Protein AF-A0A5S5CGT7-F1 (afdb_monomer)

Sequence (121 aa):
MSEGNSKTLIIISVLLLSIGIPSAIQMIFFLSFPGFYEKGFLTGIGQLFICGITIVGNAIIIPYRGLFFFNRYVHQFGIETGKSKLIRKVALLLLISAVLQILLTITVENPFKDPPVPQFF

Foldseek 3Di:
DDPVVVVVVVLVVQLCLQLVLLVVLLVCVCVVQVVQPVQDPCRSVQLVVLSVVSSVCSNPVLVVCVVVVCVVCCVPPPDDPVPVVSVVVSVVVSVVSSVVSVVSSCVRHNSVDRDPRPPPD

Radius of gyration: 18.95 Å; Cα contacts (8 Å, |Δi|>4): 60; chains: 1; bounding box: 51×20×55 Å

Organism: NCBI:txid582686

pLDDT: mean 76.7, std 14.58, range [43.59, 94.38]

Structure (mmCIF, N/CA/C/O backbone):
data_AF-A0A5S5CGT7-F1
#
_entry.id   AF-A0A5S5CGT7-F1
#
loop_
_atom_site.group_PDB
_atom_site.id
_atom_site.type_symbol
_atom_site.label_atom_id
_atom_site.label_alt_id
_atom_site.label_comp_id
_atom_site.label_asym_id
_atom_site.label_entity_id
_atom_site.label_seq_id
_atom_site.pdbx_PDB_ins_code
_atom_site.Cartn_x
_atom_site.Cartn_y
_atom_site.Cartn_z
_atom_site.occupancy
_atom_site.B_iso_or_equiv
_atom_site.auth_seq_id
_atom_site.auth_comp_id
_atom_site.auth_asym_id
_atom_site.auth_atom_id
_atom_site.pdbx_PDB_model_num
ATOM 1 N N . MET A 1 1 ? -10.247 -10.573 31.774 1.00 48.69 1 MET A N 1
ATOM 2 C CA . MET A 1 1 ? -9.255 -9.920 30.888 1.00 48.69 1 MET A CA 1
ATOM 3 C C . MET A 1 1 ? -9.814 -8.572 30.464 1.00 48.69 1 MET A C 1
ATOM 5 O O . MET A 1 1 ? -10.881 -8.531 29.874 1.00 48.69 1 MET A O 1
ATOM 9 N N . SER A 1 2 ? -9.146 -7.493 30.877 1.00 45.31 2 SER A N 1
ATOM 10 C CA . SER A 1 2 ? -9.614 -6.101 30.794 1.00 45.31 2 SER A CA 1
ATOM 11 C C . SER A 1 2 ? -9.924 -5.649 29.358 1.00 45.31 2 SER A C 1
ATOM 13 O O . SER A 1 2 ? -9.126 -5.882 28.447 1.00 45.31 2 SER A O 1
ATOM 15 N N . GLU A 1 3 ? -11.053 -4.956 29.165 1.00 53.56 3 GLU A N 1
ATOM 16 C CA . GLU A 1 3 ? -11.481 -4.347 27.893 1.00 53.56 3 GLU A CA 1
ATOM 17 C C . GLU A 1 3 ? -10.417 -3.436 27.249 1.00 53.56 3 GLU A C 1
ATOM 19 O O . GLU A 1 3 ? -10.434 -3.233 26.032 1.00 53.56 3 GLU A O 1
ATOM 24 N N . GLY A 1 4 ? -9.473 -2.911 28.041 1.00 59.94 4 GLY A N 1
ATOM 25 C CA . GLY A 1 4 ? -8.350 -2.105 27.555 1.00 59.94 4 GLY A CA 1
ATOM 26 C C . GLY A 1 4 ? -7.409 -2.879 26.627 1.00 59.94 4 GLY A C 1
ATOM 27 O O . GLY A 1 4 ? -7.044 -2.376 25.566 1.00 59.94 4 GLY A O 1
ATOM 28 N N . ASN A 1 5 ? -7.101 -4.139 26.948 1.00 66.94 5 ASN A N 1
ATOM 29 C CA . ASN A 1 5 ? -6.144 -4.938 26.171 1.00 66.94 5 ASN A CA 1
ATOM 30 C C . ASN A 1 5 ? -6.685 -5.297 24.779 1.00 66.94 5 ASN A C 1
ATOM 32 O O . ASN A 1 5 ? -5.931 -5.347 23.809 1.00 66.94 5 ASN A O 1
ATOM 36 N N . SER A 1 6 ? -8.001 -5.495 24.661 1.00 64.94 6 SER A N 1
ATOM 37 C CA . SER A 1 6 ? -8.642 -5.838 23.383 1.00 64.94 6 SER A CA 1
ATOM 38 C C . SER A 1 6 ? -8.643 -4.667 22.395 1.00 64.94 6 SER A C 1
ATOM 40 O O . SER A 1 6 ? -8.494 -4.874 21.194 1.00 64.94 6 SER A O 1
ATOM 42 N N . LYS A 1 7 ? -8.782 -3.426 22.882 1.00 66.38 7 LYS A N 1
ATOM 43 C CA . LYS A 1 7 ? -8.756 -2.220 22.034 1.00 66.38 7 LYS A CA 1
ATOM 44 C C . LYS A 1 7 ? -7.354 -1.970 21.477 1.00 66.38 7 LYS A C 1
ATOM 46 O O . LYS A 1 7 ? -7.212 -1.720 20.283 1.00 66.38 7 LYS A O 1
ATOM 51 N N . THR A 1 8 ? -6.333 -2.111 22.320 1.00 72.81 8 THR A N 1
ATOM 52 C CA . THR A 1 8 ? -4.926 -1.969 21.922 1.00 72.81 8 THR A CA 1
ATOM 53 C C . THR A 1 8 ? -4.532 -3.004 20.870 1.00 72.81 8 THR A C 1
ATOM 55 O O . THR A 1 8 ? -3.934 -2.643 19.861 1.00 72.81 8 THR A O 1
ATOM 58 N N . LEU A 1 9 ? -4.946 -4.265 21.042 1.00 75.25 9 LEU A N 1
ATOM 59 C CA . LEU A 1 9 ? -4.719 -5.326 20.054 1.00 75.25 9 LEU A CA 1
ATOM 60 C C . LEU A 1 9 ? -5.322 -4.991 18.686 1.00 75.25 9 LEU A C 1
ATOM 62 O O . LEU A 1 9 ? -4.633 -5.103 17.679 1.00 75.25 9 LEU A O 1
ATOM 66 N N . ILE A 1 10 ? -6.572 -4.519 18.644 1.00 73.94 10 ILE A N 1
ATOM 67 C CA . ILE A 1 10 ? -7.235 -4.150 17.383 1.00 73.94 10 ILE A CA 1
ATOM 68 C C . ILE A 1 10 ? -6.494 -3.003 16.685 1.00 73.94 10 ILE A C 1
ATOM 70 O O . ILE A 1 10 ? -6.280 -3.065 15.477 1.00 73.94 10 ILE A O 1
ATOM 74 N N . ILE A 1 11 ? -6.079 -1.971 17.426 1.00 74.19 11 ILE A N 1
ATOM 75 C CA . ILE A 1 11 ? -5.337 -0.837 16.857 1.00 74.19 11 ILE A CA 1
ATOM 76 C C . ILE A 1 11 ? -3.998 -1.306 16.281 1.00 74.19 11 ILE A C 1
ATOM 78 O O . ILE A 1 11 ? -3.669 -0.958 15.149 1.00 74.19 11 ILE A O 1
ATOM 82 N N . ILE A 1 12 ? -3.258 -2.137 17.020 1.00 80.19 12 ILE A N 1
ATOM 83 C CA . ILE A 1 12 ? -1.980 -2.691 16.563 1.00 80.19 12 ILE A CA 1
ATOM 84 C C . ILE A 1 12 ? -2.180 -3.537 15.303 1.00 80.19 12 ILE A C 1
ATOM 86 O O . ILE A 1 12 ? -1.479 -3.325 14.319 1.00 80.19 12 ILE A O 1
ATOM 90 N N . SER A 1 13 ? -3.158 -4.448 15.283 1.00 80.50 13 SER A N 1
ATOM 91 C CA . SER A 1 13 ? -3.444 -5.270 14.101 1.00 80.50 13 SER A CA 1
ATOM 92 C C . SER A 1 13 ? -3.793 -4.420 12.880 1.00 80.50 13 SER A C 1
ATOM 94 O O . SER A 1 13 ? -3.343 -4.705 11.774 1.00 80.50 13 SER A O 1
ATOM 96 N N . VAL A 1 14 ? -4.559 -3.348 13.067 1.00 78.25 14 VAL A N 1
ATOM 97 C CA . VAL A 1 14 ? -4.934 -2.442 11.979 1.00 78.25 14 VAL A CA 1
ATOM 98 C C . VAL A 1 14 ? -3.735 -1.637 11.472 1.00 78.25 14 VAL A C 1
ATOM 100 O O . VAL A 1 14 ? -3.585 -1.477 10.260 1.00 78.25 14 VAL A O 1
ATOM 103 N N . LEU A 1 15 ? -2.848 -1.175 12.357 1.00 82.00 15 LEU A N 1
ATOM 104 C CA . LEU A 1 15 ? -1.595 -0.521 11.966 1.00 82.00 15 LEU A CA 1
ATOM 105 C C . LEU A 1 15 ? -0.676 -1.482 11.203 1.00 82.00 15 LEU A C 1
ATOM 107 O O . LEU A 1 15 ? -0.145 -1.116 10.158 1.00 82.00 15 LEU A O 1
ATOM 111 N N . LEU A 1 16 ? -0.557 -2.730 11.662 1.00 87.25 16 LEU A N 1
ATOM 112 C CA . LEU A 1 16 ? 0.205 -3.764 10.961 1.00 87.25 16 LEU A CA 1
ATOM 113 C C . LEU A 1 16 ? -0.350 -4.021 9.558 1.00 87.25 16 LEU A C 1
ATOM 115 O O . LEU A 1 16 ? 0.426 -4.087 8.614 1.00 87.25 16 LEU A O 1
ATOM 119 N N . LEU A 1 17 ? -1.673 -4.098 9.388 1.00 85.69 17 LEU A N 1
ATOM 120 C CA . LEU A 1 17 ? -2.294 -4.249 8.065 1.00 85.69 17 LEU A CA 1
ATOM 121 C C . LEU A 1 17 ? -2.097 -3.015 7.174 1.00 85.69 17 LEU A C 1
ATOM 123 O O . LEU A 1 17 ? -1.927 -3.152 5.965 1.00 85.69 17 LEU A O 1
ATOM 127 N N . SER A 1 18 ? -2.084 -1.822 7.770 1.00 84.62 18 SER A N 1
ATOM 128 C CA . SER A 1 18 ? -1.870 -0.552 7.063 1.00 84.62 18 SER A CA 1
ATOM 129 C C . SER A 1 18 ? -0.482 -0.456 6.431 1.00 84.62 18 SER A C 1
ATOM 131 O O . SER A 1 18 ? -0.337 0.204 5.406 1.00 84.62 18 SER A O 1
ATOM 133 N N . ILE A 1 19 ? 0.511 -1.120 7.032 1.00 90.62 19 ILE A N 1
ATOM 134 C CA . ILE A 1 19 ? 1.879 -1.234 6.512 1.00 90.62 19 ILE A CA 1
ATOM 135 C C . ILE A 1 19 ? 2.007 -2.477 5.622 1.00 90.62 19 ILE A C 1
ATOM 137 O O . ILE A 1 19 ? 2.489 -2.404 4.495 1.00 90.62 19 ILE A O 1
ATOM 141 N N . GLY A 1 20 ? 1.539 -3.620 6.122 1.00 91.88 20 GLY A N 1
ATOM 142 C CA . GLY A 1 20 ? 1.741 -4.926 5.510 1.00 91.88 20 GLY A CA 1
ATOM 143 C C . GLY A 1 20 ? 1.091 -5.067 4.140 1.00 91.88 20 GLY A C 1
ATOM 144 O O . GLY A 1 20 ? 1.711 -5.635 3.249 1.00 91.88 20 GLY A O 1
ATOM 145 N N . ILE A 1 21 ? -0.117 -4.526 3.936 1.00 91.88 21 ILE A N 1
ATOM 146 C CA . ILE A 1 21 ? -0.799 -4.609 2.634 1.00 91.88 21 ILE A CA 1
ATOM 147 C C . ILE A 1 21 ? -0.010 -3.845 1.554 1.00 91.88 21 ILE A C 1
ATOM 149 O O . ILE A 1 21 ? 0.334 -4.467 0.545 1.00 91.88 21 ILE A O 1
ATOM 153 N N . PRO A 1 22 ? 0.350 -2.558 1.743 1.00 92.44 22 PRO A N 1
ATOM 154 C CA . PRO A 1 22 ? 1.189 -1.852 0.781 1.00 92.44 22 PRO A CA 1
ATOM 155 C C . PRO A 1 22 ? 2.530 -2.519 0.493 1.00 92.44 22 PRO A C 1
ATOM 157 O O . PRO A 1 22 ? 2.918 -2.631 -0.672 1.00 92.44 22 PRO A O 1
ATOM 160 N N . SER A 1 23 ? 3.223 -2.996 1.532 1.00 93.56 23 SER A N 1
ATOM 161 C CA . SER A 1 23 ? 4.500 -3.695 1.372 1.00 93.56 23 SER A CA 1
ATOM 162 C C . SER A 1 23 ? 4.343 -5.005 0.600 1.00 93.56 23 SER A C 1
ATOM 164 O O . SER A 1 23 ? 5.161 -5.296 -0.269 1.00 93.56 23 SER A O 1
ATOM 166 N N . ALA A 1 24 ? 3.281 -5.771 0.861 1.00 94.38 24 ALA A N 1
ATOM 167 C CA . ALA A 1 24 ? 2.991 -7.006 0.140 1.00 94.38 24 ALA A CA 1
ATOM 168 C C . ALA A 1 24 ? 2.701 -6.742 -1.343 1.00 94.38 24 ALA A C 1
ATOM 170 O O . ALA A 1 24 ? 3.229 -7.451 -2.194 1.00 94.38 24 ALA A O 1
ATOM 171 N N . ILE A 1 25 ? 1.931 -5.697 -1.667 1.00 93.75 25 ILE A N 1
ATOM 172 C CA . ILE A 1 25 ? 1.695 -5.287 -3.060 1.00 93.75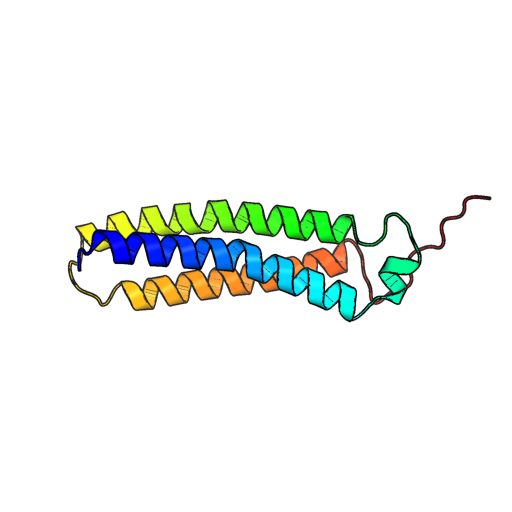 25 ILE A CA 1
ATOM 173 C C . ILE A 1 25 ? 3.025 -4.969 -3.748 1.00 93.75 25 ILE A C 1
ATOM 175 O O . ILE A 1 25 ? 3.299 -5.505 -4.818 1.00 93.75 25 ILE A O 1
ATOM 179 N N . GLN A 1 26 ? 3.877 -4.152 -3.122 1.00 93.00 26 GLN A N 1
ATOM 180 C CA . GLN A 1 26 ? 5.181 -3.810 -3.690 1.00 93.00 26 GLN A CA 1
ATOM 181 C C . GLN A 1 26 ? 6.056 -5.053 -3.906 1.00 93.00 26 GLN A C 1
ATOM 183 O O . GLN A 1 26 ? 6.706 -5.185 -4.940 1.00 93.00 26 GLN A O 1
ATOM 188 N N . MET A 1 27 ? 6.051 -5.987 -2.954 1.00 92.94 27 MET A N 1
ATOM 189 C CA . MET A 1 27 ? 6.793 -7.241 -3.064 1.00 92.94 27 MET A CA 1
ATOM 190 C C . MET A 1 27 ? 6.271 -8.119 -4.208 1.00 92.94 27 MET A C 1
ATOM 192 O O . MET A 1 27 ? 7.072 -8.676 -4.952 1.00 92.94 27 MET A O 1
ATOM 196 N N . ILE A 1 28 ? 4.949 -8.203 -4.399 1.00 93.44 28 ILE A N 1
ATOM 197 C CA . ILE A 1 28 ? 4.346 -8.911 -5.538 1.00 93.44 28 ILE A CA 1
ATOM 198 C C . ILE A 1 28 ? 4.838 -8.311 -6.855 1.00 93.44 28 ILE A C 1
ATOM 200 O O . ILE A 1 28 ? 5.199 -9.059 -7.761 1.00 93.44 28 ILE A O 1
ATOM 204 N N . PHE A 1 29 ? 4.901 -6.984 -6.959 1.00 90.44 29 PHE A N 1
ATOM 205 C CA . PHE A 1 29 ? 5.429 -6.306 -8.140 1.00 90.44 29 PHE A CA 1
ATOM 206 C C . PHE A 1 29 ? 6.908 -6.648 -8.392 1.00 90.44 29 PHE A C 1
ATOM 208 O O . PHE A 1 29 ? 7.234 -7.091 -9.493 1.00 90.44 29 PHE A O 1
ATOM 215 N N . PHE A 1 30 ? 7.772 -6.562 -7.372 1.00 89.12 30 PHE A N 1
ATOM 216 C CA . PHE A 1 30 ? 9.187 -6.958 -7.476 1.00 89.12 30 PHE A CA 1
ATOM 217 C C . PHE A 1 30 ? 9.375 -8.407 -7.939 1.00 89.12 30 PHE A C 1
ATOM 219 O O . PHE A 1 30 ? 10.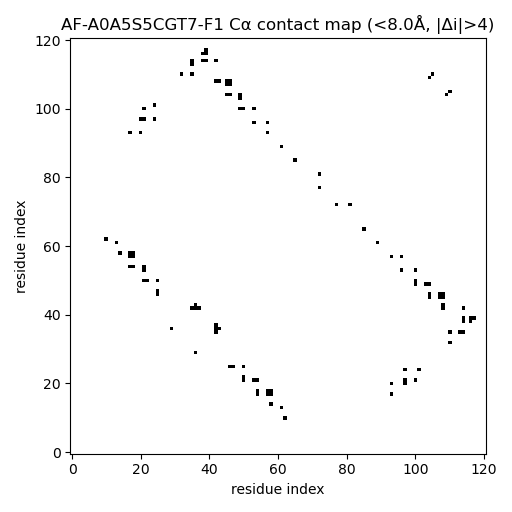210 -8.674 -8.799 1.00 89.12 30 PHE A O 1
ATOM 226 N N . LEU A 1 31 ? 8.581 -9.336 -7.400 1.00 91.06 31 LEU A N 1
ATOM 227 C CA . LEU A 1 31 ? 8.655 -10.755 -7.755 1.00 91.06 31 LEU A CA 1
ATOM 228 C C . LEU A 1 31 ? 8.075 -11.057 -9.141 1.00 91.06 31 LEU A C 1
ATOM 230 O O . LEU A 1 31 ? 8.535 -11.982 -9.804 1.00 91.06 31 LEU A O 1
ATOM 234 N N . SER A 1 32 ? 7.064 -10.303 -9.574 1.00 90.50 32 SER A N 1
ATOM 235 C CA . SER A 1 32 ? 6.384 -10.533 -10.857 1.00 90.50 32 SER A CA 1
ATOM 236 C C . SER A 1 32 ? 7.136 -9.921 -12.037 1.00 90.50 32 SER A C 1
ATOM 238 O O . SER A 1 32 ? 7.056 -10.445 -13.146 1.00 90.50 32 SER A O 1
ATOM 240 N N . PHE A 1 33 ? 7.874 -8.830 -11.812 1.00 88.12 33 PHE A N 1
ATOM 241 C CA . PHE A 1 33 ? 8.576 -8.088 -12.864 1.00 88.12 33 PHE A CA 1
ATOM 242 C C . PHE A 1 33 ? 10.072 -7.893 -12.566 1.00 88.12 33 PHE A C 1
ATOM 244 O O . PHE A 1 33 ? 10.561 -6.772 -12.691 1.00 88.12 33 PHE A O 1
ATOM 251 N N . PRO A 1 34 ? 10.845 -8.939 -12.213 1.00 85.25 34 PRO A N 1
ATOM 252 C CA . PRO A 1 34 ? 12.252 -8.785 -11.825 1.00 85.25 34 PRO A CA 1
ATOM 253 C C . PRO A 1 34 ? 13.082 -8.087 -12.913 1.00 85.25 34 PRO A C 1
ATOM 255 O O . PRO A 1 34 ? 13.837 -7.161 -12.625 1.00 85.25 34 PRO A O 1
ATOM 258 N N . GLY A 1 35 ? 12.837 -8.421 -14.184 1.00 82.38 35 GLY A N 1
ATOM 259 C CA . GLY A 1 35 ? 13.517 -7.798 -15.321 1.00 82.38 35 GLY A CA 1
ATOM 260 C C . GLY A 1 35 ? 13.225 -6.303 -15.511 1.00 82.38 35 GLY A C 1
ATOM 261 O O . GLY A 1 35 ? 13.991 -5.635 -16.194 1.00 82.38 35 GLY A O 1
ATOM 262 N N . PHE A 1 36 ? 12.155 -5.754 -14.926 1.00 83.94 36 PHE A N 1
ATOM 263 C CA . PHE A 1 36 ? 11.929 -4.305 -14.904 1.00 83.94 36 PHE A CA 1
ATOM 264 C C . PHE A 1 36 ? 12.872 -3.622 -13.905 1.00 83.94 36 PHE A C 1
ATOM 266 O O . PHE A 1 36 ? 13.471 -2.604 -14.237 1.00 83.94 36 PHE A O 1
ATOM 273 N N . TYR A 1 37 ? 13.042 -4.205 -12.715 1.00 82.50 37 TYR A N 1
ATOM 274 C CA . TYR A 1 37 ? 13.843 -3.624 -11.631 1.00 82.50 37 TYR A CA 1
ATOM 275 C C . TYR A 1 37 ? 15.350 -3.818 -11.801 1.00 82.50 37 TYR A C 1
ATOM 277 O O . TYR A 1 37 ? 16.125 -3.054 -11.237 1.00 82.50 37 TYR A O 1
ATOM 285 N N . GLU A 1 38 ? 15.779 -4.811 -12.579 1.00 79.06 38 GLU A N 1
ATOM 286 C CA . GLU A 1 38 ? 17.201 -5.045 -12.865 1.00 79.06 38 GLU A CA 1
ATOM 287 C C . GLU A 1 38 ? 17.757 -4.124 -13.965 1.00 79.06 38 GLU A C 1
ATOM 289 O O . GLU A 1 38 ? 18.969 -3.933 -14.060 1.00 79.06 38 GLU A O 1
ATOM 294 N N . LYS A 1 39 ? 16.894 -3.531 -14.803 1.00 72.38 39 LYS A N 1
ATOM 295 C CA . LYS A 1 39 ? 17.305 -2.745 -15.982 1.00 72.38 39 LYS A CA 1
ATOM 296 C C . LYS A 1 39 ? 17.698 -1.296 -15.677 1.00 72.38 39 LYS A C 1
ATOM 298 O O . LYS A 1 39 ? 18.327 -0.661 -16.523 1.00 72.38 39 LYS A O 1
ATOM 303 N N . GLY A 1 40 ? 17.354 -0.751 -14.510 1.00 63.59 40 GLY A N 1
ATOM 304 C CA . GLY A 1 40 ? 17.666 0.633 -14.158 1.00 63.59 40 GLY A CA 1
ATOM 305 C C . GLY A 1 40 ? 17.918 0.830 -12.667 1.00 63.59 40 GLY A C 1
ATOM 306 O O . GLY A 1 40 ? 17.199 0.324 -11.820 1.00 63.59 40 GLY A O 1
ATOM 307 N N . PHE A 1 41 ? 18.910 1.650 -12.319 1.00 62.22 41 PHE A N 1
ATOM 308 C CA . PHE A 1 41 ? 19.161 2.010 -10.916 1.00 62.22 41 PHE A CA 1
ATOM 309 C C . PHE A 1 41 ? 17.977 2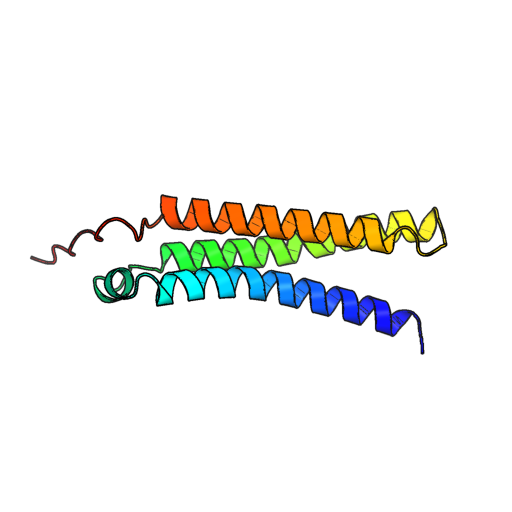.763 -10.273 1.00 62.22 41 PHE A C 1
ATOM 311 O O . PHE A 1 41 ? 17.789 2.712 -9.061 1.00 62.22 41 PHE A O 1
ATOM 318 N N . LEU A 1 42 ? 17.171 3.458 -11.087 1.00 71.75 42 LEU A N 1
ATOM 319 C CA . LEU A 1 42 ? 16.025 4.251 -10.632 1.00 71.75 42 LEU A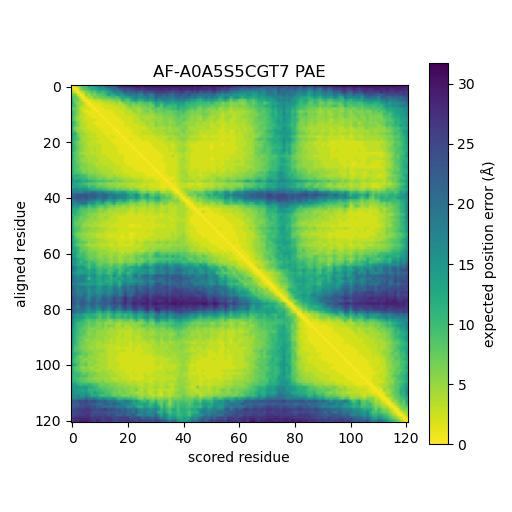 CA 1
ATOM 320 C C . LEU A 1 42 ? 14.675 3.525 -10.773 1.00 71.75 42 LEU A C 1
ATOM 322 O O . LEU A 1 42 ? 13.676 4.020 -10.257 1.00 71.75 42 LEU A O 1
ATOM 326 N N . THR A 1 43 ? 14.620 2.370 -11.448 1.00 75.94 43 THR A N 1
ATOM 327 C CA . THR A 1 43 ? 13.362 1.637 -11.650 1.00 75.94 43 THR A CA 1
ATOM 328 C C . THR A 1 43 ? 12.886 1.029 -10.338 1.00 75.94 43 THR A C 1
ATOM 330 O O . THR A 1 43 ? 13.616 0.286 -9.686 1.00 75.94 43 THR A O 1
ATOM 333 N N . GLY A 1 44 ? 11.656 1.342 -9.941 1.00 81.56 44 GLY A N 1
ATOM 334 C CA . GLY A 1 44 ? 11.063 0.927 -8.676 1.00 81.56 44 GLY A CA 1
ATOM 335 C C . GLY A 1 44 ? 11.123 1.988 -7.580 1.00 81.56 44 GLY A C 1
ATOM 336 O O . GLY A 1 44 ? 10.433 1.829 -6.573 1.00 81.56 44 GLY A O 1
ATOM 337 N N . ILE A 1 45 ? 11.873 3.085 -7.752 1.00 87.00 45 ILE A N 1
ATOM 338 C CA . ILE A 1 45 ? 11.903 4.175 -6.762 1.00 87.00 45 ILE A CA 1
ATOM 339 C C . ILE A 1 45 ? 10.554 4.892 -6.722 1.00 87.00 45 ILE A C 1
ATOM 341 O O . ILE A 1 45 ? 10.035 5.143 -5.632 1.00 87.00 45 ILE A O 1
ATOM 345 N N . GLY A 1 46 ? 9.952 5.179 -7.881 1.00 86.12 46 GLY A N 1
ATOM 346 C CA . GLY A 1 46 ? 8.622 5.781 -7.938 1.00 86.12 46 GLY A CA 1
ATOM 347 C C . GLY A 1 46 ? 7.582 4.901 -7.248 1.00 86.12 46 GLY A C 1
ATOM 348 O O . GLY A 1 46 ? 6.770 5.381 -6.458 1.00 86.12 46 GLY A O 1
ATOM 349 N N . GLN A 1 47 ? 7.656 3.589 -7.457 1.00 89.50 47 GLN A N 1
ATOM 350 C CA . GLN A 1 47 ? 6.746 2.639 -6.819 1.00 89.50 47 GLN A CA 1
ATOM 351 C C . GLN A 1 47 ? 6.966 2.521 -5.303 1.00 89.50 47 GLN A C 1
ATOM 353 O O . GLN A 1 47 ? 5.997 2.503 -4.543 1.00 89.50 47 GLN A O 1
ATOM 358 N N . LEU A 1 48 ? 8.221 2.524 -4.842 1.00 90.19 48 LEU A N 1
ATOM 359 C CA . LEU A 1 48 ? 8.559 2.582 -3.416 1.00 90.19 48 LEU A CA 1
ATOM 360 C C . LEU A 1 48 ? 8.051 3.875 -2.768 1.00 90.19 48 LEU A C 1
ATOM 362 O O . LEU A 1 48 ? 7.544 3.840 -1.647 1.00 90.19 48 LEU A O 1
ATOM 366 N N . PHE A 1 49 ? 8.127 5.001 -3.477 1.00 92.25 49 PHE A N 1
ATOM 367 C CA . PHE A 1 49 ? 7.591 6.276 -3.011 1.00 92.25 49 PHE A CA 1
ATOM 368 C C . PHE A 1 49 ? 6.062 6.239 -2.880 1.00 92.25 49 PHE A C 1
ATOM 370 O O . PHE A 1 49 ? 5.526 6.619 -1.837 1.00 92.25 49 PHE A O 1
ATOM 377 N N . ILE A 1 50 ? 5.354 5.707 -3.884 1.00 92.31 50 ILE A N 1
ATOM 378 C CA . ILE A 1 50 ? 3.898 5.501 -3.826 1.00 92.31 50 ILE A CA 1
ATOM 379 C C . ILE A 1 50 ? 3.519 4.547 -2.685 1.00 92.31 50 ILE A C 1
ATOM 381 O O . ILE A 1 50 ? 2.581 4.827 -1.934 1.00 92.31 50 ILE A O 1
ATOM 385 N N . CYS A 1 51 ? 4.264 3.456 -2.498 1.00 92.94 51 CYS A N 1
ATOM 386 C CA . CYS A 1 51 ? 4.099 2.550 -1.363 1.00 92.94 51 CYS A CA 1
ATOM 387 C C . CYS A 1 51 ? 4.253 3.297 -0.026 1.00 92.94 51 CYS A C 1
ATOM 389 O O . CYS A 1 51 ? 3.365 3.227 0.823 1.00 92.94 51 CYS A O 1
ATOM 391 N N . GLY A 1 52 ? 5.313 4.096 0.134 1.00 91.12 52 GLY A N 1
ATOM 392 C CA . GLY A 1 52 ? 5.556 4.904 1.331 1.00 91.12 52 GLY A CA 1
ATOM 393 C C . GLY A 1 52 ? 4.433 5.903 1.626 1.00 91.12 52 GLY A C 1
ATOM 394 O O . GLY A 1 52 ? 3.934 5.950 2.752 1.00 91.12 52 GLY A O 1
ATOM 395 N N . ILE A 1 53 ? 3.966 6.647 0.616 1.00 92.50 53 ILE A N 1
ATOM 396 C CA . ILE A 1 53 ? 2.815 7.556 0.757 1.00 92.50 53 ILE A CA 1
ATOM 397 C C . ILE A 1 53 ? 1.568 6.784 1.189 1.00 92.50 53 ILE A C 1
ATOM 399 O O . ILE A 1 53 ? 0.835 7.240 2.067 1.00 92.50 53 ILE A O 1
ATOM 403 N N . THR A 1 54 ? 1.329 5.611 0.603 1.00 91.56 54 THR A N 1
ATOM 404 C CA . THR A 1 54 ? 0.161 4.781 0.922 1.00 91.56 54 THR A CA 1
ATOM 405 C C . THR A 1 54 ? 0.209 4.298 2.371 1.00 91.56 54 THR A C 1
ATOM 407 O O . THR A 1 54 ? -0.801 4.357 3.075 1.00 91.56 54 THR A O 1
ATOM 410 N N . ILE A 1 55 ? 1.389 3.895 2.854 1.00 91.88 55 ILE A N 1
ATOM 411 C CA . ILE A 1 55 ? 1.606 3.507 4.252 1.00 91.88 55 ILE A CA 1
ATOM 412 C C . ILE A 1 55 ? 1.296 4.676 5.186 1.00 91.88 55 ILE A C 1
ATOM 414 O O . ILE A 1 55 ? 0.504 4.521 6.115 1.00 91.88 55 ILE A O 1
ATOM 418 N N . VAL A 1 56 ? 1.875 5.853 4.931 1.00 89.75 56 VAL A N 1
ATOM 419 C CA . VAL A 1 56 ? 1.653 7.051 5.758 1.00 89.75 56 VAL A CA 1
ATOM 420 C C . VAL A 1 56 ? 0.178 7.461 5.733 1.00 89.75 56 VAL A C 1
ATOM 422 O O . VAL A 1 56 ? -0.411 7.726 6.780 1.00 89.75 56 VAL A O 1
ATOM 425 N N . GLY A 1 57 ? -0.454 7.445 4.558 1.00 86.81 57 GLY A N 1
ATOM 426 C CA . GLY A 1 57 ? -1.872 7.750 4.394 1.00 86.81 57 GLY A CA 1
ATOM 427 C C . GLY A 1 57 ? -2.764 6.803 5.197 1.00 86.81 57 GLY A C 1
ATOM 428 O O . GLY A 1 57 ? -3.608 7.260 5.969 1.00 86.81 57 GLY A O 1
ATOM 429 N N . ASN A 1 58 ? -2.541 5.492 5.092 1.00 86.94 58 ASN A N 1
ATOM 430 C CA . ASN A 1 58 ? -3.286 4.495 5.860 1.00 86.94 58 ASN A CA 1
ATOM 431 C C . ASN A 1 58 ? -3.045 4.655 7.371 1.00 86.94 58 ASN A C 1
ATOM 433 O O . ASN A 1 58 ? -4.001 4.648 8.150 1.00 86.94 58 ASN A O 1
ATOM 437 N N . ALA A 1 59 ? -1.794 4.887 7.780 1.00 82.88 59 ALA A N 1
ATOM 438 C CA . ALA A 1 59 ? -1.407 5.084 9.173 1.00 82.88 59 ALA A CA 1
ATOM 439 C C . ALA A 1 59 ? -1.980 6.365 9.803 1.00 82.88 59 ALA A C 1
ATOM 441 O O . ALA A 1 59 ? -2.090 6.421 11.020 1.00 82.88 59 ALA A O 1
ATOM 442 N N . ILE A 1 60 ? -2.378 7.374 9.019 1.00 83.56 60 ILE A N 1
ATOM 443 C CA . ILE A 1 60 ? -3.035 8.592 9.528 1.00 83.56 60 ILE A CA 1
ATOM 444 C C . ILE A 1 60 ? -4.563 8.465 9.455 1.00 83.56 60 ILE A C 1
ATOM 446 O O . ILE A 1 60 ? -5.268 8.691 10.442 1.00 83.56 60 ILE A O 1
ATOM 450 N N . ILE A 1 61 ? -5.100 8.082 8.292 1.00 80.25 61 ILE A N 1
ATOM 451 C CA . ILE A 1 61 ? -6.544 8.087 8.012 1.00 80.25 61 ILE A CA 1
ATOM 452 C C . ILE A 1 61 ? -7.279 7.063 8.878 1.00 80.25 61 ILE A C 1
ATOM 454 O O . ILE A 1 61 ? -8.376 7.342 9.377 1.00 80.25 61 ILE A O 1
ATOM 458 N N . ILE A 1 62 ? -6.696 5.878 9.059 1.00 75.69 62 ILE A N 1
ATOM 459 C CA . ILE A 1 62 ? -7.354 4.772 9.751 1.00 75.69 62 ILE A CA 1
ATOM 460 C C . ILE A 1 62 ? -7.467 5.016 11.260 1.00 75.69 62 ILE A C 1
ATOM 462 O O . ILE A 1 62 ? -8.582 4.875 11.766 1.00 75.69 62 ILE A O 1
ATOM 466 N N . PRO A 1 63 ? -6.423 5.432 12.003 1.00 70.75 63 PRO A N 1
ATOM 467 C CA . PRO A 1 63 ? -6.595 5.793 13.405 1.00 70.75 63 PRO A CA 1
ATOM 468 C C . PRO A 1 63 ? -7.417 7.068 13.583 1.00 70.75 63 PRO A C 1
ATOM 470 O O . PRO A 1 63 ? -8.214 7.105 14.512 1.00 70.75 63 PRO A O 1
ATOM 473 N N . TYR A 1 64 ? -7.331 8.067 12.694 1.00 72.31 64 TYR A N 1
ATOM 474 C CA . TYR A 1 64 ? -8.174 9.266 12.797 1.00 72.31 64 TYR A CA 1
ATOM 475 C C . TYR A 1 64 ? -9.668 8.928 12.669 1.00 72.31 64 TYR A C 1
ATOM 477 O O . TYR A 1 64 ? -10.472 9.278 13.536 1.00 72.31 64 TYR A O 1
ATOM 485 N N . ARG A 1 65 ? -10.059 8.174 11.630 1.00 67.31 65 ARG A N 1
ATOM 486 C CA . ARG A 1 65 ? -11.449 7.711 11.484 1.00 67.31 65 ARG A CA 1
ATOM 487 C C . ARG A 1 65 ? -11.822 6.678 12.538 1.00 67.31 65 ARG A C 1
ATOM 489 O O . ARG A 1 65 ? -12.958 6.690 12.999 1.00 67.31 65 ARG A O 1
ATOM 496 N N . GLY A 1 66 ? -10.887 5.817 12.926 1.00 63.97 66 GLY A N 1
ATOM 497 C CA . GLY A 1 66 ? -11.038 4.838 13.994 1.00 63.97 66 GLY A CA 1
ATOM 498 C C . GLY A 1 66 ? -11.405 5.516 15.306 1.00 63.97 66 GLY A C 1
ATOM 499 O O . GLY A 1 66 ? -12.497 5.282 15.799 1.00 63.97 66 GLY A O 1
ATOM 500 N N . LEU A 1 67 ? -10.567 6.419 15.815 1.00 61.38 67 LEU A N 1
ATOM 501 C CA . LEU A 1 67 ? -10.777 7.180 17.052 1.00 61.38 67 LEU A CA 1
ATOM 502 C C . LEU A 1 67 ? -12.055 8.024 17.011 1.00 61.38 67 LEU A C 1
ATOM 504 O O . LEU A 1 67 ? -12.843 7.983 17.955 1.00 61.38 67 LEU A O 1
ATOM 508 N N . PHE A 1 68 ? -12.306 8.739 15.909 1.00 62.09 68 PHE A N 1
ATOM 509 C CA . PHE A 1 68 ? -13.487 9.596 15.783 1.00 62.09 68 PHE A CA 1
ATOM 510 C C . PHE A 1 68 ? -14.797 8.793 15.784 1.00 62.09 68 PHE A C 1
ATOM 512 O O . PHE A 1 68 ? -15.767 9.166 16.446 1.00 62.09 68 PHE A O 1
ATOM 519 N N . PHE A 1 69 ? -14.834 7.653 15.085 1.00 56.91 69 PHE A N 1
ATOM 520 C CA . PHE A 1 69 ? -16.005 6.777 15.099 1.00 56.91 69 PHE A CA 1
ATOM 521 C C . PHE A 1 69 ? -16.122 5.975 16.397 1.00 56.91 69 PHE A C 1
ATOM 523 O O . PHE A 1 69 ? -17.240 5.782 16.866 1.00 56.91 69 PHE A O 1
ATOM 530 N N . PHE A 1 70 ? -15.014 5.538 16.999 1.00 55.09 70 PHE A N 1
ATOM 531 C CA . PHE A 1 70 ? -15.039 4.767 18.243 1.00 55.09 70 PHE A CA 1
ATOM 532 C C . PHE A 1 70 ? -15.561 5.613 19.407 1.00 55.09 70 PHE A C 1
ATOM 534 O O . PHE A 1 70 ? -16.449 5.154 20.119 1.00 55.09 70 PHE A O 1
ATOM 541 N N . ASN A 1 71 ? -15.109 6.868 19.543 1.00 54.88 71 ASN A N 1
ATOM 542 C CA . ASN A 1 71 ? -15.634 7.782 20.562 1.00 54.88 71 ASN A CA 1
ATOM 543 C C . ASN A 1 71 ? -17.130 8.043 20.377 1.00 54.88 71 ASN A C 1
ATOM 545 O O . ASN A 1 71 ? -17.884 8.011 21.344 1.00 54.88 71 ASN A O 1
ATOM 549 N N . ARG A 1 72 ? -17.587 8.244 19.137 1.00 55.22 72 ARG A N 1
ATOM 550 C CA . ARG A 1 72 ? -19.005 8.518 18.873 1.00 55.22 72 ARG A CA 1
ATOM 551 C C . ARG A 1 72 ? -19.898 7.290 19.086 1.00 55.22 72 ARG A C 1
ATOM 553 O O . ARG A 1 72 ? -21.008 7.435 19.574 1.00 55.22 72 ARG A O 1
ATOM 560 N N . TYR A 1 73 ? -19.426 6.087 18.756 1.00 48.94 73 TYR A N 1
ATOM 561 C CA . TYR A 1 73 ? -20.211 4.855 18.910 1.00 48.94 73 TYR A CA 1
ATOM 562 C C . TYR A 1 73 ? -20.227 4.320 20.346 1.00 48.94 73 TYR A C 1
ATOM 564 O O . TYR A 1 73 ? -21.284 3.900 20.811 1.00 48.94 73 TYR A O 1
ATOM 572 N N . VAL A 1 74 ? -19.097 4.363 21.063 1.00 51.28 74 VAL A N 1
ATOM 573 C CA . VAL A 1 74 ? -19.029 3.935 22.474 1.00 51.28 74 VAL A CA 1
ATOM 574 C C . VAL A 1 74 ? -19.890 4.832 23.361 1.00 51.28 74 VAL A C 1
ATOM 576 O O . VAL A 1 74 ? -20.516 4.341 24.293 1.00 51.28 74 VAL A O 1
ATOM 579 N N . HIS A 1 75 ? -19.984 6.123 23.037 1.00 50.66 75 HIS A N 1
ATOM 580 C CA . HIS A 1 75 ? -20.778 7.074 23.811 1.00 50.66 75 HIS A CA 1
ATOM 581 C C . HIS A 1 75 ? -22.287 7.019 23.507 1.00 50.66 75 HIS A C 1
ATOM 583 O O . HIS A 1 75 ? -23.081 7.539 24.288 1.00 50.66 75 HIS A O 1
ATOM 589 N N . GLN A 1 76 ? -22.701 6.424 22.380 1.00 45.12 76 GLN A N 1
ATOM 590 C CA . GLN A 1 76 ? -24.083 6.531 21.894 1.00 45.12 76 GLN A CA 1
ATOM 591 C C . GLN A 1 76 ? -24.848 5.198 21.870 1.00 45.12 76 GLN A C 1
ATOM 593 O O . GLN A 1 76 ? -26.070 5.210 21.962 1.00 45.12 76 GLN A O 1
ATOM 598 N N . PHE A 1 77 ? -24.164 4.051 21.778 1.00 43.59 77 PHE A N 1
ATOM 599 C CA . PHE A 1 77 ? -24.822 2.748 21.619 1.00 43.59 77 PHE A CA 1
ATOM 600 C C . PHE A 1 77 ? -24.061 1.625 22.320 1.00 43.59 77 PHE A C 1
ATOM 602 O O . PHE A 1 77 ? -23.695 0.653 21.668 1.00 43.59 77 PHE A O 1
ATOM 609 N N . GLY A 1 78 ? -23.783 1.748 23.623 1.00 47.06 78 GLY A N 1
ATOM 610 C CA . GLY A 1 78 ? -23.180 0.653 24.392 1.00 47.06 78 GLY A CA 1
ATOM 611 C C . GLY A 1 78 ? -23.831 -0.686 24.022 1.00 47.06 78 GLY A C 1
ATOM 612 O O . GLY A 1 78 ? -25.020 -0.831 24.263 1.00 47.06 78 GLY A O 1
ATOM 613 N N . ILE A 1 79 ? -23.064 -1.563 23.348 1.00 48.53 79 ILE A N 1
ATOM 614 C CA . ILE A 1 79 ? -23.308 -2.965 22.930 1.00 48.53 79 ILE A CA 1
ATOM 615 C C . ILE A 1 79 ? -22.767 -3.241 21.502 1.00 48.53 79 ILE A C 1
ATOM 617 O O . ILE A 1 79 ? -23.149 -2.648 20.497 1.00 48.53 79 ILE A O 1
ATOM 621 N N . GLU A 1 80 ? -21.857 -4.215 21.468 1.00 52.38 80 GLU A N 1
ATOM 622 C CA . GLU A 1 80 ? -21.222 -5.069 20.442 1.00 52.38 80 GLU A CA 1
ATOM 623 C C . GLU A 1 80 ? -21.568 -5.009 18.931 1.00 52.38 80 GLU A C 1
ATOM 625 O O . GLU A 1 80 ? -20.735 -5.428 18.122 1.00 52.38 80 GLU A O 1
ATOM 630 N N . THR A 1 81 ? -22.688 -4.442 18.480 1.00 50.84 81 THR A N 1
ATOM 631 C CA . THR A 1 81 ? -23.053 -4.384 17.042 1.00 50.84 81 THR A CA 1
ATOM 632 C C . THR A 1 81 ? -22.201 -3.406 16.217 1.00 50.84 81 THR A C 1
ATOM 634 O O . THR A 1 81 ? -22.131 -3.511 14.988 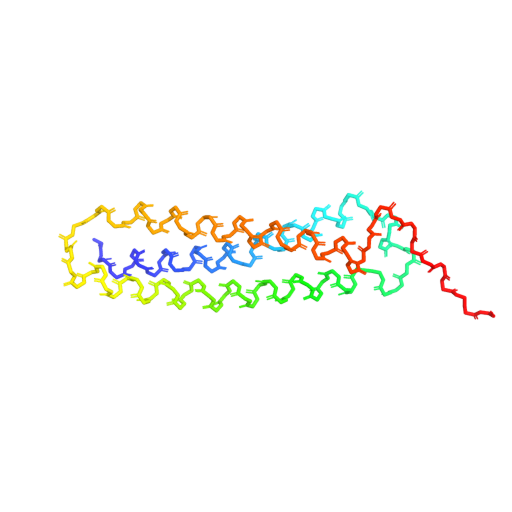1.00 50.84 81 THR A O 1
ATOM 637 N N . GLY A 1 82 ? -21.496 -2.473 16.865 1.00 56.72 82 GLY A N 1
ATOM 638 C CA . GLY A 1 82 ? -20.625 -1.497 16.198 1.00 56.72 82 GLY A CA 1
ATOM 639 C C . GLY A 1 82 ? -19.327 -2.079 15.617 1.00 56.72 82 GLY A C 1
ATOM 640 O O . GLY A 1 82 ? -18.830 -1.572 14.609 1.00 56.72 82 GLY A O 1
ATOM 641 N N . LYS A 1 83 ? -18.792 -3.167 16.196 1.00 62.16 83 LYS A N 1
ATOM 642 C CA . LYS A 1 83 ? -17.476 -3.723 15.817 1.00 62.16 83 LYS A CA 1
ATOM 643 C C . LYS A 1 83 ? -17.464 -4.268 14.385 1.00 62.16 83 LYS A C 1
ATOM 645 O O . LYS A 1 83 ? -16.572 -3.930 13.614 1.00 62.16 83 LYS A O 1
ATOM 650 N N . SER A 1 84 ? -18.488 -5.031 13.995 1.00 66.38 84 SER A N 1
ATOM 651 C CA . SER A 1 84 ? -18.612 -5.596 12.638 1.00 66.38 84 SER A CA 1
ATOM 652 C C . SER A 1 84 ? -18.713 -4.507 11.558 1.00 66.38 84 SER A C 1
ATOM 654 O O . SER A 1 84 ? -18.013 -4.550 10.543 1.00 66.38 84 SER A O 1
ATOM 656 N N . LYS A 1 85 ? -19.506 -3.453 11.808 1.00 70.75 85 LYS A N 1
ATOM 657 C CA . LYS A 1 85 ? -19.623 -2.307 10.890 1.00 70.75 85 LYS A CA 1
ATOM 658 C C . LYS A 1 85 ? -18.310 -1.528 10.760 1.00 70.75 85 LYS A C 1
ATOM 660 O O . LYS A 1 85 ? -17.996 -1.066 9.664 1.00 70.75 85 LYS A O 1
ATOM 665 N N . LEU A 1 86 ? -17.550 -1.381 11.848 1.00 72.00 86 LEU A N 1
ATOM 666 C CA . LEU A 1 86 ? -16.239 -0.726 11.837 1.00 72.00 86 LEU A CA 1
ATOM 667 C C . LEU A 1 86 ? -15.219 -1.543 11.031 1.00 72.00 86 LEU A C 1
ATOM 669 O O . LEU A 1 86 ? -14.597 -0.996 10.124 1.00 72.00 86 LEU A O 1
ATOM 673 N N . ILE A 1 87 ? -15.108 -2.848 11.302 1.00 75.75 87 ILE A N 1
ATOM 674 C CA . ILE A 1 87 ? -14.192 -3.753 10.592 1.00 75.75 87 ILE A CA 1
ATOM 675 C C . ILE A 1 87 ? -14.482 -3.732 9.090 1.00 75.75 87 ILE A C 1
ATOM 677 O O . ILE A 1 87 ? -13.564 -3.546 8.297 1.00 75.75 87 ILE A O 1
ATOM 681 N N . ARG A 1 88 ? -15.757 -3.819 8.683 1.00 79.25 88 ARG A N 1
ATOM 682 C CA . ARG A 1 88 ? -16.146 -3.750 7.265 1.00 79.25 88 ARG A CA 1
ATOM 683 C C . ARG A 1 88 ? -15.720 -2.437 6.599 1.00 79.25 88 ARG A C 1
ATOM 685 O O . ARG A 1 88 ? -15.267 -2.453 5.459 1.00 79.25 88 ARG A O 1
ATOM 692 N N . LYS A 1 89 ? -15.855 -1.301 7.291 1.00 79.00 89 LYS A N 1
ATOM 693 C CA . LYS A 1 89 ? -15.429 0.010 6.769 1.00 79.00 89 LYS A CA 1
ATOM 694 C C . LYS A 1 89 ? -13.911 0.117 6.643 1.00 79.00 89 LYS A C 1
ATOM 696 O O . LYS A 1 89 ? -13.433 0.627 5.637 1.00 79.00 89 LYS A O 1
ATOM 701 N N 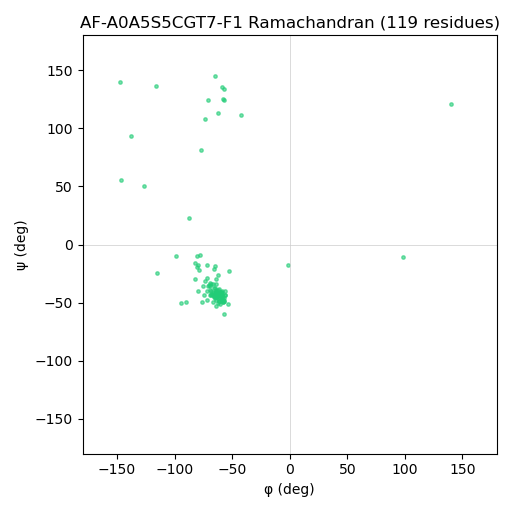. VAL A 1 90 ? -13.170 -0.360 7.644 1.00 79.00 90 VAL A N 1
ATOM 702 C CA . VAL A 1 90 ? -11.700 -0.383 7.613 1.00 79.00 90 VAL A CA 1
ATOM 703 C C . VAL A 1 90 ? -11.209 -1.293 6.489 1.00 79.00 90 VAL A C 1
ATOM 705 O O . VAL A 1 90 ? -10.356 -0.881 5.712 1.00 79.00 90 VAL A O 1
ATOM 708 N N . ALA A 1 91 ? -11.806 -2.476 6.330 1.00 81.69 91 ALA A N 1
ATOM 709 C CA . ALA A 1 91 ? -11.492 -3.390 5.235 1.00 81.69 91 ALA A CA 1
ATOM 710 C C . ALA A 1 91 ? -11.757 -2.759 3.857 1.00 81.69 91 ALA A C 1
ATOM 712 O O . ALA A 1 91 ? -10.908 -2.845 2.977 1.00 81.69 91 ALA A O 1
ATOM 713 N N . LEU A 1 92 ? -12.892 -2.070 3.675 1.00 84.19 92 LEU A N 1
ATOM 714 C CA . LEU A 1 92 ? -13.191 -1.342 2.435 1.00 84.19 92 LEU A CA 1
ATOM 715 C C . LEU A 1 92 ? -12.175 -0.229 2.148 1.00 84.19 92 LEU A C 1
ATOM 717 O O . LEU A 1 92 ? -11.766 -0.067 1.004 1.00 84.19 92 LEU A O 1
ATOM 721 N N . LEU A 1 93 ? -11.752 0.523 3.168 1.00 84.44 93 LEU A N 1
ATOM 722 C CA . LEU A 1 93 ? -10.726 1.558 3.014 1.00 84.44 93 LEU A CA 1
ATOM 723 C C . LEU A 1 93 ? -9.376 0.965 2.609 1.00 84.44 93 LEU A C 1
ATOM 725 O O . LEU A 1 93 ? -8.749 1.481 1.689 1.00 84.44 93 LEU A O 1
ATOM 729 N N . LEU A 1 94 ? -8.954 -0.125 3.254 1.00 84.94 94 LEU A N 1
ATOM 730 C CA . LEU A 1 94 ? -7.721 -0.830 2.899 1.00 84.94 94 LEU A CA 1
ATOM 731 C C . LEU A 1 94 ? -7.785 -1.392 1.475 1.00 84.94 94 LEU A C 1
ATOM 733 O O . LEU A 1 94 ? -6.804 -1.290 0.748 1.00 84.94 94 LEU A O 1
ATOM 737 N N . LEU A 1 95 ? -8.940 -1.915 1.050 1.00 88.12 95 LEU A N 1
ATOM 738 C CA . LEU A 1 95 ? -9.144 -2.400 -0.315 1.00 88.12 95 LEU A CA 1
ATOM 739 C C . LEU A 1 95 ? -9.038 -1.266 -1.344 1.00 88.12 95 LEU A C 1
ATOM 741 O O . LEU A 1 95 ? -8.330 -1.403 -2.336 1.00 88.12 95 LEU A O 1
ATOM 745 N N . ILE A 1 96 ? -9.711 -0.138 -1.106 1.00 89.81 96 ILE A N 1
ATOM 746 C CA . ILE A 1 96 ? -9.641 1.035 -1.991 1.00 89.81 96 ILE A CA 1
ATOM 747 C C . ILE A 1 96 ? -8.206 1.571 -2.055 1.00 89.81 96 ILE A C 1
ATOM 749 O O . ILE A 1 96 ? -7.715 1.876 -3.137 1.00 89.81 96 ILE A O 1
ATOM 753 N N . SER A 1 97 ? -7.530 1.645 -0.908 1.00 89.56 97 SER A N 1
ATOM 754 C CA . SER A 1 97 ? -6.133 2.072 -0.800 1.00 89.56 97 SER A CA 1
ATOM 755 C C . SER A 1 97 ? -5.194 1.148 -1.584 1.00 89.56 97 SER A C 1
ATOM 757 O O . SER A 1 97 ? -4.393 1.625 -2.382 1.00 89.56 97 SER A O 1
ATOM 759 N N . ALA A 1 98 ? -5.363 -0.171 -1.457 1.00 90.94 98 ALA A N 1
ATOM 760 C CA . ALA A 1 98 ? -4.626 -1.166 -2.233 1.00 90.94 98 ALA A CA 1
ATOM 761 C C . ALA A 1 98 ? -4.828 -0.998 -3.747 1.00 90.94 98 ALA A C 1
ATOM 763 O O . ALA A 1 98 ? -3.858 -0.977 -4.501 1.00 90.94 98 ALA A O 1
ATOM 764 N N . VAL A 1 99 ? -6.076 -0.837 -4.200 1.00 93.88 99 VAL A N 1
ATOM 765 C CA . VAL A 1 99 ? -6.377 -0.615 -5.624 1.00 93.88 99 VAL A CA 1
ATOM 766 C C . VAL A 1 99 ? -5.743 0.686 -6.120 1.00 93.88 99 VAL A C 1
ATOM 768 O O . VAL A 1 99 ? -5.119 0.695 -7.178 1.00 93.88 99 VAL A O 1
ATOM 771 N N . LEU A 1 100 ? -5.851 1.771 -5.350 1.00 92.69 100 LEU A N 1
ATOM 772 C CA . LEU A 1 100 ? -5.228 3.053 -5.685 1.00 92.69 100 LEU A CA 1
ATOM 773 C C . LEU A 1 100 ? -3.707 2.945 -5.774 1.00 92.69 100 LEU A C 1
ATOM 775 O O . LEU A 1 100 ? -3.134 3.465 -6.726 1.00 92.69 100 LEU A O 1
ATOM 779 N N . GLN A 1 101 ? -3.063 2.247 -4.838 1.00 93.12 101 GLN A N 1
ATOM 780 C CA . GLN A 1 101 ? -1.624 2.011 -4.884 1.00 93.12 101 GLN A CA 1
A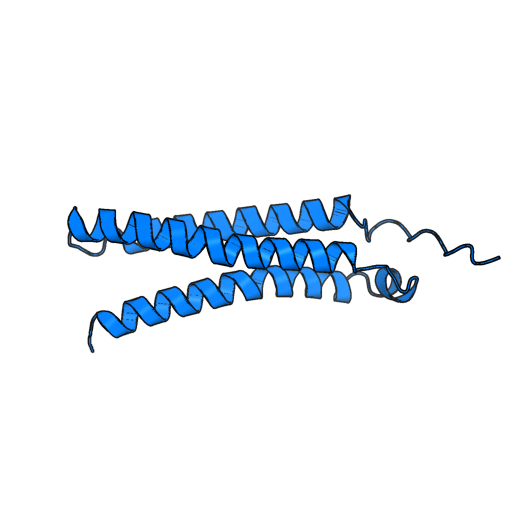TOM 781 C C . GLN A 1 101 ? -1.236 1.295 -6.175 1.00 93.12 101 GLN A C 1
ATOM 783 O O . GLN A 1 101 ? -0.359 1.774 -6.878 1.00 93.12 101 GLN A O 1
ATOM 788 N N . ILE A 1 102 ? -1.916 0.199 -6.527 1.00 91.88 102 ILE A N 1
ATOM 789 C CA . ILE A 1 102 ? -1.638 -0.558 -7.758 1.00 91.88 102 ILE A CA 1
ATOM 790 C C . ILE A 1 102 ? -1.767 0.343 -8.993 1.00 91.88 102 ILE A C 1
ATOM 792 O O . ILE A 1 102 ? -0.869 0.371 -9.834 1.00 91.88 102 ILE A O 1
ATOM 796 N N . LEU A 1 103 ? -2.859 1.106 -9.095 1.00 93.06 103 LEU A N 1
ATOM 797 C CA . LEU A 1 103 ? -3.096 2.001 -10.230 1.00 93.06 103 LEU A CA 1
ATOM 798 C C . LEU A 1 103 ? -2.036 3.103 -10.325 1.00 93.06 103 LEU A C 1
ATOM 800 O O . LEU A 1 103 ? -1.524 3.369 -11.413 1.00 93.06 103 LEU A O 1
ATOM 804 N N . LEU A 1 104 ? -1.682 3.727 -9.200 1.00 90.12 104 LEU A N 1
ATOM 805 C CA . LEU A 1 104 ? -0.663 4.774 -9.150 1.00 90.12 104 LEU A CA 1
ATOM 806 C C . LEU A 1 104 ? 0.725 4.218 -9.469 1.00 90.12 104 LEU A C 1
ATOM 808 O O . LEU A 1 104 ? 1.432 4.813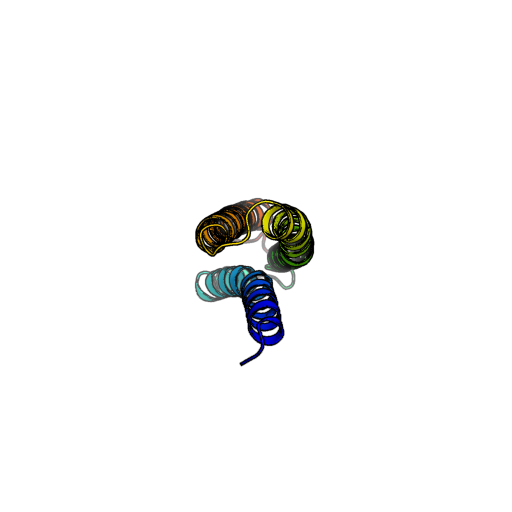 -10.272 1.00 90.12 104 LEU A O 1
ATOM 812 N N . THR A 1 105 ? 1.080 3.059 -8.915 1.00 89.69 105 THR A N 1
ATOM 813 C CA . THR A 1 105 ? 2.318 2.331 -9.215 1.00 89.69 105 THR A CA 1
ATOM 814 C C . THR A 1 105 ? 2.456 2.107 -10.719 1.00 89.69 105 THR A C 1
ATOM 816 O O . THR A 1 105 ? 3.471 2.495 -11.287 1.00 89.69 105 THR A O 1
ATOM 819 N N . ILE A 1 106 ? 1.421 1.574 -11.383 1.00 88.19 106 ILE A N 1
ATOM 820 C CA . ILE A 1 106 ? 1.433 1.334 -12.837 1.00 88.19 106 ILE A CA 1
ATOM 821 C C . ILE A 1 106 ? 1.495 2.649 -13.628 1.00 88.19 106 ILE A C 1
ATOM 823 O O . ILE A 1 106 ? 2.146 2.708 -14.668 1.00 88.19 106 ILE A O 1
ATOM 827 N N . THR A 1 107 ? 0.816 3.701 -13.164 1.00 87.94 107 THR A N 1
ATOM 828 C CA . THR A 1 107 ? 0.775 4.994 -13.868 1.00 87.94 107 THR A CA 1
ATOM 829 C C . THR A 1 107 ? 2.111 5.733 -13.787 1.00 87.94 107 THR A C 1
ATOM 831 O O . THR A 1 107 ? 2.529 6.345 -14.766 1.00 87.94 107 THR A O 1
ATOM 834 N N . VAL A 1 108 ? 2.776 5.685 -12.630 1.00 86.00 108 VAL A N 1
ATOM 835 C CA . VAL A 1 108 ? 4.059 6.360 -12.386 1.00 86.00 108 VAL A CA 1
ATOM 836 C C . VAL A 1 108 ? 5.205 5.600 -13.046 1.00 86.00 108 VAL A C 1
ATOM 838 O O . VAL A 1 108 ? 6.006 6.186 -13.766 1.00 86.00 108 VAL A O 1
ATOM 841 N N . GLU A 1 109 ? 5.269 4.290 -12.826 1.00 84.12 109 GLU A N 1
ATOM 842 C CA . GLU A 1 109 ? 6.307 3.416 -13.360 1.00 84.12 109 GLU A CA 1
ATOM 843 C C . GLU A 1 109 ? 5.643 2.136 -13.845 1.00 84.12 109 GLU A C 1
ATOM 845 O O . GLU A 1 109 ? 5.422 1.206 -13.071 1.00 84.12 109 GLU A O 1
ATOM 850 N N . ASN A 1 110 ? 5.305 2.105 -15.132 1.00 85.62 110 ASN A N 1
ATOM 851 C CA . ASN A 1 110 ? 4.613 0.980 -15.741 1.00 85.62 110 ASN A CA 1
ATOM 852 C C . ASN A 1 110 ? 5.566 -0.219 -15.907 1.00 85.62 110 ASN A C 1
ATOM 854 O O . ASN A 1 110 ? 6.390 -0.189 -16.822 1.00 85.62 110 ASN A O 1
ATOM 858 N N . PRO A 1 111 ? 5.423 -1.300 -15.116 1.00 80.75 111 PRO A N 1
ATOM 859 C CA . PRO A 1 111 ? 6.310 -2.453 -15.216 1.00 80.75 111 PRO A CA 1
ATOM 860 C C . PRO A 1 111 ? 5.973 -3.365 -16.405 1.00 80.75 111 PRO A C 1
ATOM 862 O O . PRO A 1 111 ? 6.740 -4.266 -16.728 1.00 80.75 111 PRO A O 1
ATOM 865 N N . PHE A 1 112 ? 4.837 -3.135 -17.078 1.00 82.50 112 PHE A N 1
ATOM 866 C CA . PHE A 1 112 ? 4.448 -3.841 -18.301 1.00 82.50 112 PHE A CA 1
ATOM 867 C C . PHE A 1 112 ? 5.125 -3.279 -19.555 1.00 82.50 112 PHE A C 1
ATOM 869 O O . PHE A 1 112 ? 5.007 -3.866 -20.630 1.00 82.50 112 PHE A O 1
ATOM 876 N N . LYS A 1 113 ? 5.797 -2.128 -19.446 1.00 77.56 113 LYS A N 1
ATOM 877 C CA . LYS A 1 113 ? 6.560 -1.521 -20.533 1.00 77.56 113 LYS A CA 1
ATOM 878 C C . LYS A 1 113 ? 8.028 -1.491 -20.135 1.00 77.56 113 LYS A C 1
ATOM 880 O O . LYS A 1 113 ? 8.350 -1.141 -19.004 1.00 77.56 113 LYS A O 1
ATOM 885 N N . ASP A 1 114 ? 8.910 -1.839 -21.068 1.00 66.12 114 ASP A N 1
ATOM 886 C CA . ASP A 1 114 ? 10.344 -1.775 -20.801 1.00 66.12 114 ASP A CA 1
ATOM 887 C C . ASP A 1 114 ? 10.752 -0.350 -20.389 1.00 66.12 114 ASP A C 1
ATOM 889 O O . ASP A 1 114 ? 10.328 0.621 -21.035 1.00 66.12 114 ASP A O 1
ATOM 893 N N . PRO A 1 115 ? 11.559 -0.209 -19.321 1.00 66.44 115 PRO A N 1
ATOM 894 C CA . PRO A 1 115 ? 12.053 1.089 -18.909 1.00 66.44 115 PRO A CA 1
ATOM 895 C C . PRO A 1 115 ? 12.964 1.648 -20.010 1.00 66.44 115 PRO A C 1
ATOM 897 O O . PRO A 1 115 ? 13.665 0.878 -20.678 1.00 66.44 115 PRO A O 1
ATOM 900 N N . PRO A 1 116 ? 12.964 2.975 -20.234 1.00 64.44 116 PRO A N 1
ATOM 901 C CA . PRO A 1 116 ? 13.888 3.577 -21.181 1.00 64.44 116 PRO A CA 1
ATOM 902 C C . PRO A 1 116 ? 15.314 3.217 -20.763 1.00 64.44 116 PRO A C 1
ATOM 904 O O . PRO A 1 116 ? 15.711 3.452 -19.621 1.00 64.44 116 PRO A O 1
ATOM 907 N N . VAL A 1 117 ? 16.067 2.612 -21.683 1.00 64.88 117 VAL A N 1
ATOM 908 C CA . VAL A 1 117 ? 17.478 2.292 -21.454 1.00 64.88 117 VAL A CA 1
ATOM 909 C C . VAL A 1 117 ? 18.182 3.612 -21.145 1.00 64.88 117 VAL A 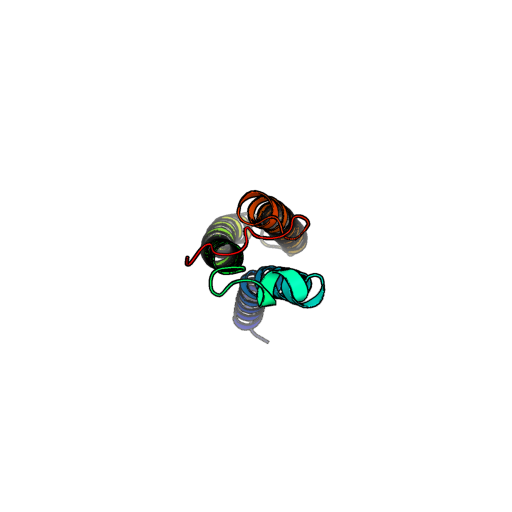C 1
ATOM 911 O O . VAL A 1 117 ? 18.032 4.553 -21.932 1.00 64.88 117 VAL A O 1
ATOM 914 N N . PRO A 1 118 ? 18.897 3.739 -20.017 1.00 60.31 118 PRO A N 1
ATOM 915 C CA . PRO A 1 118 ? 19.562 4.989 -19.709 1.00 60.31 118 PRO A CA 1
ATOM 916 C C . PRO A 1 118 ? 20.608 5.275 -20.793 1.00 60.31 118 PRO A C 1
ATOM 918 O O . PRO A 1 118 ? 21.588 4.546 -20.944 1.00 60.31 118 PRO A O 1
ATOM 921 N N . GLN A 1 119 ? 20.374 6.324 -21.582 1.00 58.22 119 GLN A N 1
ATOM 922 C CA . GLN A 1 119 ? 21.326 6.820 -22.571 1.00 58.22 119 GLN A CA 1
ATOM 923 C C . GLN A 1 119 ? 22.413 7.598 -21.822 1.00 58.22 119 GLN A C 1
ATOM 925 O O . GLN A 1 119 ? 22.340 8.813 -21.682 1.00 58.22 119 GLN A O 1
ATOM 930 N N . PHE A 1 120 ? 23.386 6.879 -21.259 1.00 56.16 120 PHE A N 1
ATOM 931 C CA . PHE A 1 120 ? 24.584 7.472 -20.651 1.00 56.16 120 PHE A CA 1
ATOM 932 C C . PHE A 1 120 ? 25.717 7.704 -21.671 1.00 56.16 120 PHE A C 1
ATOM 934 O O . PHE A 1 120 ? 26.881 7.773 -21.281 1.00 56.16 120 PHE A O 1
ATOM 941 N N . PHE A 1 121 ? 25.391 7.813 -22.962 1.00 52.41 121 PHE A N 1
ATOM 942 C CA . PHE A 1 121 ? 26.345 8.023 -24.052 1.00 52.41 121 PHE A CA 1
ATOM 943 C C . PHE A 1 121 ? 25.837 9.086 -25.018 1.00 52.41 121 PHE A C 1
ATOM 945 O O . PHE A 1 121 ? 24.642 9.003 -25.385 1.00 52.41 121 PHE A O 1
#

Solvent-accessible surface area (backbone atoms only — not comparable to full-atom values): 6896 Å² total; per-residue (Å²): 134,64,75,66,60,60,53,53,49,53,52,51,54,49,50,50,48,31,45,49,52,43,52,48,53,52,48,50,49,52,72,73,37,49,76,46,48,72,69,35,98,66,45,61,51,62,38,52,49,49,37,52,52,49,26,54,48,37,61,49,52,49,54,53,54,46,54,58,49,48,58,55,43,62,76,71,51,83,64,80,72,59,57,63,59,49,52,53,52,52,52,51,49,52,51,54,50,51,52,49,46,53,53,47,29,44,70,75,51,43,70,92,48,86,71,81,73,82,79,88,118

Mean predicted aligned error: 9.23 Å

Secondary structure (DSSP, 8-state):
--HHHHHHHHHHHHHHHHHHHHHHHHHHHHHH-HHHHSS-TTTTHHHHHHHHHHHHHHHHHHHHHHHHHHHHHHHH--STHHHHHHHHHHHHHHHHHHHHHHHHHHHHS-TTSPPPP----